Protein AF-A0A6C0K3Q6-F1 (afdb_monomer_lite)

Secondary structure (DSSP, 8-state):
-------TTS-TT--HHHHHHHHHHHHHHHHHHHHHHHHHHHHHTT-TT------SSHHHHHHHHHHHHHHHHH-GGGTTPPPPPP-

pLDDT: mean 81.83, std 16.59, range [34.88, 95.31]

Foldseek 3Di:
DDPPPDPPPQDPPDDPVRVVLQVQLLVLQVVLQVQLVVQLVCVVVVNPVDDHDDDPDVVSVVSNVSSLVSCLVRPVVSVPDDGRDDD

Sequence (87 aa):
MSTSCFPLGIMKGLTYRQLMTYSMAVSTFKRVEAYNARISALRKAGDSSQQYYVFKDSTEEATYTQGQFLLAQNDPAYSNYTPIQKI

Radius of gyration: 14.93 Å; chains: 1; bounding box: 29×32×43 Å

Structure (mmCIF, N/CA/C/O backbone):
data_AF-A0A6C0K3Q6-F1
#
_entry.id   AF-A0A6C0K3Q6-F1
#
loop_
_atom_site.group_PDB
_atom_site.id
_atom_site.type_symbol
_atom_site.label_atom_id
_atom_site.label_alt_id
_atom_site.label_comp_id
_atom_site.label_asym_id
_atom_site.label_entity_id
_atom_site.label_seq_id
_atom_site.pdbx_PDB_ins_code
_atom_site.Cartn_x
_atom_site.Cartn_y
_atom_site.Cartn_z
_atom_site.occupancy
_atom_site.B_iso_or_equiv
_atom_site.auth_seq_id
_atom_site.auth_comp_id
_atom_site.auth_asym_id
_atom_site.auth_atom_id
_atom_site.pdbx_PDB_model_num
ATOM 1 N N . MET A 1 1 ? -11.681 21.079 -15.272 1.00 34.88 1 MET A N 1
ATOM 2 C CA . MET A 1 1 ? -10.256 20.948 -15.645 1.00 34.88 1 MET A CA 1
ATOM 3 C C . MET A 1 1 ? -9.603 20.036 -14.620 1.00 34.88 1 MET A C 1
ATOM 5 O O . MET A 1 1 ? -9.496 20.437 -13.472 1.00 34.88 1 MET A O 1
ATOM 9 N N . SER A 1 2 ? -9.307 18.786 -14.984 1.00 36.59 2 SER A N 1
ATOM 10 C CA . SER A 1 2 ? -8.706 17.810 -14.064 1.00 36.59 2 SER A CA 1
ATOM 11 C C . SER A 1 2 ? -7.187 17.909 -14.185 1.00 36.59 2 SER A C 1
ATOM 13 O O . SER A 1 2 ? -6.624 17.605 -15.234 1.00 36.59 2 SER A O 1
ATOM 15 N N . THR A 1 3 ? -6.542 18.429 -13.146 1.00 46.97 3 THR A N 1
ATOM 16 C CA . THR A 1 3 ? -5.091 18.561 -13.020 1.00 46.97 3 THR A CA 1
ATOM 17 C C . THR A 1 3 ? -4.488 17.176 -12.800 1.00 46.97 3 THR A C 1
ATOM 19 O O . THR A 1 3 ? -4.427 16.665 -11.684 1.00 46.97 3 THR A O 1
ATOM 22 N N . SER A 1 4 ? -4.048 16.548 -13.889 1.00 41.66 4 SER A N 1
ATOM 23 C CA . SER A 1 4 ? -3.240 15.330 -13.874 1.00 41.66 4 SER A CA 1
ATOM 24 C C . SER A 1 4 ? -1.894 15.614 -13.196 1.00 41.66 4 SER A C 1
ATOM 26 O O . SER A 1 4 ? -0.944 16.081 -13.819 1.00 41.66 4 SER A O 1
ATOM 28 N N . CYS A 1 5 ? -1.843 15.364 -11.888 1.00 47.84 5 CYS A N 1
ATOM 29 C CA . CYS A 1 5 ? -0.659 15.471 -11.046 1.00 47.84 5 CYS A CA 1
ATOM 30 C C . CYS A 1 5 ? 0.237 14.240 -11.242 1.00 47.84 5 CYS A C 1
ATOM 32 O O . CYS A 1 5 ? 0.194 13.299 -10.458 1.00 47.84 5 CYS A O 1
ATOM 34 N N . PHE A 1 6 ? 1.037 14.235 -12.306 1.00 49.12 6 PHE A N 1
ATOM 35 C CA . PHE A 1 6 ? 2.238 13.407 -12.386 1.00 49.12 6 PHE A CA 1
ATOM 36 C C . PHE A 1 6 ? 3.321 14.214 -13.107 1.00 49.12 6 PHE A C 1
ATOM 38 O O . PHE A 1 6 ? 3.150 14.521 -14.289 1.00 49.12 6 PHE A O 1
ATOM 45 N N . PRO A 1 7 ? 4.428 14.590 -12.441 1.00 42.84 7 PRO A N 1
ATOM 46 C CA . PRO A 1 7 ? 5.562 15.173 -13.136 1.00 42.84 7 PRO A CA 1
ATOM 47 C C . PRO A 1 7 ? 6.164 14.086 -14.036 1.00 42.84 7 PRO A C 1
ATOM 49 O O . PRO A 1 7 ? 6.901 13.214 -13.585 1.00 42.84 7 PRO A O 1
ATOM 52 N N . LEU A 1 8 ? 5.825 14.148 -15.325 1.00 45.69 8 LEU A N 1
ATOM 53 C CA . LEU A 1 8 ? 6.261 13.280 -16.431 1.00 45.69 8 LEU A CA 1
ATOM 54 C C . LEU A 1 8 ? 7.790 13.289 -16.690 1.00 45.69 8 LEU A C 1
ATOM 56 O 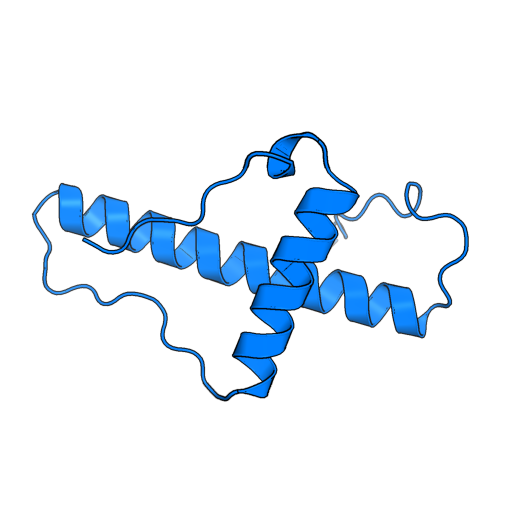O . LEU A 1 8 ? 8.235 12.899 -17.763 1.00 45.69 8 LEU A O 1
ATOM 60 N N . GLY A 1 9 ? 8.611 13.751 -15.743 1.00 42.66 9 GLY A N 1
ATOM 61 C CA . GLY A 1 9 ? 9.997 14.158 -15.992 1.00 42.66 9 GLY A CA 1
ATOM 62 C C . GLY A 1 9 ? 11.102 13.364 -15.294 1.00 42.66 9 GLY A C 1
ATOM 63 O O . GLY A 1 9 ? 12.265 13.636 -15.573 1.00 42.66 9 GLY A O 1
ATOM 64 N N . ILE A 1 10 ? 10.798 12.415 -14.399 1.00 50.59 10 ILE A N 1
ATOM 65 C CA . ILE A 1 10 ? 11.841 11.816 -13.533 1.00 50.59 10 ILE A CA 1
ATOM 66 C C . ILE A 1 10 ? 12.271 10.408 -13.993 1.00 50.59 10 ILE A C 1
ATOM 68 O O . ILE A 1 10 ? 13.395 9.993 -1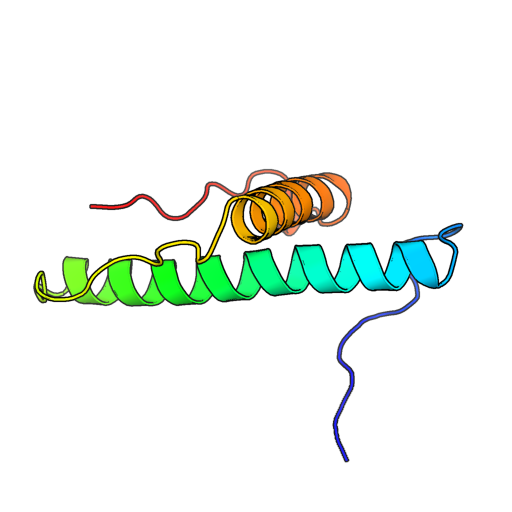3.735 1.00 50.59 10 ILE A O 1
ATOM 72 N N . MET A 1 11 ? 11.452 9.699 -14.777 1.00 51.88 11 MET A N 1
ATOM 73 C CA . MET A 1 11 ? 11.789 8.366 -15.300 1.00 51.88 11 MET A CA 1
ATOM 74 C C . MET A 1 11 ? 12.165 8.415 -16.784 1.00 51.88 11 MET A C 1
ATOM 76 O O . MET A 1 11 ? 11.332 8.189 -17.662 1.00 51.88 11 MET A O 1
ATOM 80 N N . LYS A 1 12 ? 13.428 8.733 -17.087 1.00 47.84 12 LYS A N 1
ATOM 81 C CA . LYS A 1 12 ? 13.941 8.694 -18.467 1.00 47.84 12 LYS A CA 1
ATOM 82 C C . LYS A 1 12 ? 14.010 7.236 -18.954 1.00 47.84 12 LYS A C 1
ATOM 84 O O . LYS A 1 12 ? 14.744 6.443 -18.379 1.00 47.84 12 LYS A O 1
ATOM 89 N N . GLY A 1 13 ? 13.275 6.898 -20.020 1.00 57.38 13 GLY A N 1
ATOM 90 C CA . GLY A 1 13 ? 13.440 5.631 -20.759 1.00 57.38 13 GLY A CA 1
ATOM 91 C C . GLY A 1 13 ? 12.318 4.591 -20.645 1.00 57.38 13 GLY A C 1
ATOM 92 O O . GLY A 1 13 ? 12.461 3.509 -21.208 1.00 57.38 13 GLY A O 1
ATOM 93 N N . LEU A 1 14 ? 11.201 4.883 -19.969 1.00 64.31 14 LEU A N 1
ATOM 94 C CA . LEU A 1 14 ? 10.050 3.973 -19.950 1.00 64.31 14 LEU A CA 1
ATOM 95 C C . LEU A 1 14 ? 9.181 4.142 -21.202 1.00 64.31 14 LEU A C 1
ATOM 97 O O . LEU A 1 14 ? 8.802 5.250 -21.579 1.00 64.31 14 LEU A O 1
ATOM 101 N N . THR A 1 15 ? 8.804 3.024 -21.818 1.00 74.38 15 THR A N 1
ATOM 102 C CA . THR A 1 15 ? 7.730 2.991 -22.818 1.00 74.38 15 THR A CA 1
ATOM 103 C C . THR A 1 15 ? 6.406 3.434 -22.185 1.00 74.38 15 THR A C 1
ATOM 105 O O . THR A 1 15 ? 6.191 3.264 -20.984 1.00 74.38 15 THR A O 1
ATOM 108 N N . TYR A 1 16 ? 5.469 3.951 -22.988 1.00 74.12 16 TYR A N 1
ATOM 109 C CA . TYR A 1 16 ? 4.148 4.388 -22.506 1.00 74.12 16 TYR A CA 1
ATOM 110 C C . TYR A 1 16 ? 3.430 3.316 -21.664 1.00 74.12 16 TYR A C 1
ATOM 112 O O . TYR A 1 16 ? 2.846 3.613 -20.623 1.00 74.12 16 TYR A O 1
ATOM 120 N N . ARG A 1 17 ? 3.546 2.043 -22.065 1.00 72.75 17 ARG A N 1
ATOM 121 C CA . ARG A 1 17 ? 2.983 0.907 -21.326 1.00 72.75 17 ARG A CA 1
ATOM 122 C C . ARG A 1 17 ? 3.620 0.744 -19.945 1.00 72.75 17 ARG A C 1
ATOM 124 O O . ARG A 1 17 ? 2.905 0.535 -18.973 1.00 72.75 17 ARG A O 1
ATOM 131 N N . GLN A 1 18 ? 4.941 0.879 -19.847 1.00 71.50 18 GLN A N 1
ATOM 132 C CA . GLN A 1 18 ? 5.646 0.812 -18.566 1.00 71.50 18 GLN A CA 1
ATOM 133 C C . GLN A 1 18 ? 5.302 2.002 -17.664 1.00 71.50 18 GLN A C 1
ATOM 135 O O . GLN A 1 18 ? 5.149 1.815 -16.461 1.00 71.50 18 GLN A O 1
ATOM 140 N N . LEU A 1 19 ? 5.115 3.199 -18.231 1.00 78.88 19 LEU A N 1
ATOM 141 C CA . LEU A 1 19 ? 4.660 4.370 -17.479 1.00 78.88 19 LEU A CA 1
ATOM 142 C C . LEU A 1 19 ? 3.244 4.171 -16.919 1.00 78.88 19 LEU A C 1
ATOM 144 O O . LEU A 1 19 ? 2.987 4.510 -15.765 1.00 78.88 19 LEU A O 1
ATOM 148 N N . MET A 1 20 ? 2.331 3.592 -17.703 1.00 80.44 20 MET A N 1
ATOM 149 C CA . MET A 1 20 ? 0.991 3.251 -17.221 1.00 80.44 20 MET A CA 1
ATOM 150 C C . MET A 1 20 ? 1.036 2.227 -16.086 1.00 80.44 20 MET A C 1
ATOM 152 O O . MET A 1 20 ? 0.411 2.445 -15.050 1.00 80.44 20 MET A O 1
ATOM 156 N N . THR A 1 21 ? 1.803 1.145 -16.247 1.00 80.50 21 THR A N 1
ATOM 157 C CA . THR A 1 21 ? 1.979 0.135 -15.194 1.00 80.50 21 THR A CA 1
ATOM 158 C C . THR A 1 21 ? 2.588 0.748 -13.933 1.00 80.50 21 THR A C 1
ATOM 160 O O . THR A 1 21 ? 2.094 0.496 -12.837 1.00 80.50 21 THR A O 1
ATOM 163 N N . TYR A 1 22 ? 3.593 1.616 -14.082 1.00 83.38 22 TYR A N 1
ATOM 164 C CA . TYR A 1 22 ? 4.184 2.365 -12.975 1.00 83.38 22 TYR A CA 1
ATOM 165 C C . TYR A 1 22 ? 3.139 3.220 -12.249 1.00 83.38 22 TYR A C 1
ATOM 167 O O . TYR A 1 22 ? 2.979 3.116 -11.035 1.00 83.38 22 TYR A O 1
ATOM 175 N N . SER A 1 23 ? 2.391 4.039 -12.993 1.00 86.44 23 SER A N 1
ATOM 176 C CA . SER A 1 23 ? 1.386 4.941 -12.426 1.00 86.44 23 SER A CA 1
ATOM 177 C C . SER A 1 23 ? 0.281 4.172 -11.698 1.00 86.44 23 SER A C 1
ATOM 179 O O . SER A 1 23 ? -0.087 4.540 -10.582 1.00 86.44 23 SER A O 1
ATOM 181 N N . MET A 1 24 ? -0.191 3.060 -12.272 1.00 89.88 24 MET A N 1
ATOM 182 C CA . MET A 1 24 ? -1.170 2.176 -11.634 1.00 89.88 24 MET A CA 1
ATOM 183 C C . MET A 1 24 ? -0.644 1.564 -10.335 1.00 89.88 24 MET A C 1
ATOM 185 O O . MET A 1 24 ? -1.349 1.586 -9.325 1.00 89.88 24 MET A O 1
ATOM 189 N N . ALA A 1 25 ? 0.585 1.047 -10.340 1.00 90.75 25 ALA A N 1
ATOM 190 C CA . ALA A 1 25 ? 1.200 0.440 -9.164 1.00 90.75 25 ALA A CA 1
ATOM 191 C C . ALA A 1 25 ? 1.361 1.462 -8.029 1.00 90.75 25 ALA A C 1
ATOM 193 O O . ALA A 1 25 ? 0.885 1.249 -6.912 1.00 90.75 25 ALA A O 1
ATOM 194 N N . VAL A 1 26 ? 1.931 2.630 -8.335 1.00 90.88 26 VAL A N 1
ATOM 195 C CA . VAL A 1 26 ? 2.104 3.730 -7.374 1.00 90.88 26 VAL A CA 1
ATOM 196 C C . VAL A 1 26 ? 0.762 4.243 -6.849 1.00 90.88 26 VAL A C 1
ATOM 198 O O . VAL A 1 26 ? 0.625 4.507 -5.653 1.00 90.88 26 VAL A O 1
ATOM 201 N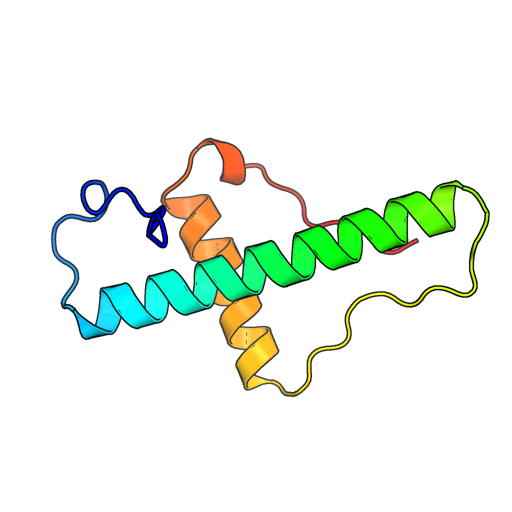 N . SER A 1 27 ? -0.242 4.376 -7.718 1.00 92.31 27 SER A N 1
ATOM 202 C CA . SER A 1 27 ? -1.588 4.798 -7.320 1.00 92.31 27 SER A CA 1
ATOM 203 C C . SER A 1 27 ? -2.243 3.783 -6.381 1.00 92.31 27 SER A C 1
ATOM 205 O O . SER A 1 27 ? -2.785 4.169 -5.344 1.00 92.31 27 SER A O 1
ATOM 207 N N . THR A 1 28 ? -2.126 2.488 -6.693 1.00 93.50 28 THR A N 1
ATOM 208 C CA . THR A 1 28 ? -2.656 1.394 -5.865 1.00 93.50 28 THR A CA 1
ATOM 209 C C . THR A 1 28 ? -2.031 1.417 -4.478 1.00 93.50 28 THR A C 1
ATOM 211 O O . THR A 1 28 ? -2.760 1.433 -3.486 1.00 93.50 28 THR A O 1
ATOM 214 N N . PHE A 1 29 ? -0.702 1.519 -4.403 1.00 94.06 29 PHE A N 1
ATOM 215 C CA . PHE A 1 29 ? 0.015 1.637 -3.138 1.00 94.06 29 PHE A CA 1
ATOM 216 C C . PHE A 1 29 ? -0.464 2.833 -2.307 1.00 94.06 29 PHE A C 1
ATOM 218 O O . PHE A 1 29 ? -0.913 2.661 -1.175 1.00 94.06 29 PHE A O 1
ATOM 225 N N . LYS A 1 30 ? -0.457 4.043 -2.885 1.00 91.88 30 LYS A N 1
ATOM 226 C CA . LYS A 1 30 ? -0.861 5.267 -2.173 1.00 91.88 30 LYS A CA 1
ATOM 227 C C . LYS A 1 30 ? -2.307 5.207 -1.686 1.00 91.88 30 LYS A C 1
ATOM 229 O O . LYS A 1 30 ? -2.593 5.649 -0.576 1.00 91.88 30 LYS A O 1
ATOM 234 N N . ARG A 1 31 ? -3.219 4.654 -2.491 1.00 94.94 31 ARG A N 1
ATOM 235 C CA . ARG A 1 31 ? -4.630 4.485 -2.118 1.00 94.94 31 ARG A CA 1
ATOM 236 C C . ARG A 1 31 ? -4.779 3.559 -0.909 1.00 94.94 31 ARG A C 1
ATOM 238 O O . ARG A 1 31 ? -5.508 3.897 0.021 1.00 94.94 31 ARG A O 1
ATOM 245 N N . VAL A 1 32 ? -4.097 2.414 -0.923 1.00 95.06 32 VAL A N 1
ATOM 246 C CA . VAL A 1 32 ? -4.159 1.423 0.162 1.00 95.06 32 VAL A CA 1
ATOM 247 C C . VAL A 1 32 ? -3.514 1.965 1.437 1.00 95.06 32 VAL A C 1
ATOM 249 O O . VAL A 1 32 ? -4.122 1.872 2.501 1.00 95.06 32 VAL A O 1
ATOM 252 N N . GLU A 1 33 ? -2.347 2.608 1.342 1.00 94.31 33 GLU A N 1
ATOM 253 C CA . GLU A 1 33 ? -1.690 3.207 2.510 1.00 94.31 33 GLU A CA 1
ATOM 254 C C . GLU A 1 33 ? -2.509 4.353 3.109 1.00 94.31 33 GLU A C 1
ATOM 256 O O . GLU A 1 33 ? -2.654 4.422 4.326 1.00 94.31 33 GLU A O 1
ATOM 261 N N . ALA A 1 34 ? -3.119 5.214 2.287 1.00 93.69 34 ALA A N 1
ATOM 262 C CA . ALA A 1 34 ? -3.992 6.276 2.784 1.00 93.69 34 ALA A CA 1
ATOM 263 C C . ALA A 1 34 ? -5.221 5.715 3.519 1.00 93.69 34 ALA A C 1
ATOM 265 O O . ALA A 1 34 ? -5.605 6.227 4.575 1.00 93.69 34 ALA A O 1
ATOM 266 N N . TYR A 1 35 ? -5.817 4.639 2.994 1.00 95.25 35 TYR A N 1
ATOM 267 C CA . TYR A 1 35 ? -6.909 3.944 3.670 1.00 95.25 35 TYR A CA 1
ATOM 268 C C . TYR A 1 35 ? -6.437 3.357 5.006 1.00 95.25 35 TYR A C 1
ATOM 270 O O . TYR A 1 35 ? -7.019 3.652 6.049 1.00 95.25 35 TYR A O 1
ATOM 278 N N . ASN A 1 36 ? -5.343 2.590 5.003 1.00 95.25 36 ASN A N 1
ATOM 279 C CA . ASN A 1 36 ? -4.795 1.971 6.209 1.00 95.25 36 ASN A CA 1
ATOM 280 C C . ASN A 1 36 ? -4.388 3.011 7.262 1.00 95.25 36 ASN A C 1
ATOM 282 O O . ASN A 1 36 ? -4.624 2.790 8.449 1.00 95.25 36 ASN A O 1
ATOM 286 N N . ALA A 1 37 ? -3.840 4.158 6.852 1.00 93.81 37 ALA A N 1
ATOM 287 C CA . ALA A 1 37 ? -3.500 5.262 7.745 1.00 93.81 37 ALA A CA 1
ATOM 288 C C . ALA A 1 37 ? -4.745 5.830 8.439 1.00 93.81 37 ALA A C 1
ATOM 290 O O . ALA A 1 37 ? -4.734 6.043 9.653 1.00 93.81 37 ALA A O 1
ATOM 291 N N . ARG A 1 38 ? -5.846 6.008 7.696 1.00 94.38 38 ARG A N 1
ATOM 292 C CA . ARG A 1 38 ? -7.128 6.445 8.263 1.00 94.38 38 ARG A CA 1
ATOM 293 C C . ARG A 1 38 ? -7.675 5.428 9.263 1.00 94.38 38 ARG A C 1
ATOM 295 O O . ARG A 1 38 ? -8.093 5.821 10.348 1.00 94.38 38 ARG A O 1
ATOM 302 N N . ILE A 1 39 ? -7.644 4.139 8.927 1.00 95.31 39 ILE A N 1
ATOM 303 C CA . ILE A 1 39 ? -8.107 3.084 9.839 1.00 95.31 39 ILE A CA 1
ATOM 304 C C . ILE A 1 39 ? -7.228 3.014 11.089 1.00 95.31 39 ILE A C 1
ATOM 306 O O . ILE A 1 39 ? -7.753 2.938 12.194 1.00 95.31 39 ILE A O 1
ATOM 310 N N . SER A 1 40 ? -5.906 3.117 10.941 1.00 94.56 40 SER A N 1
ATOM 311 C CA . SER A 1 40 ? -4.980 3.178 12.076 1.00 94.56 40 SER A CA 1
ATOM 312 C C . SER A 1 40 ? -5.307 4.356 12.997 1.00 94.56 40 SER A C 1
ATOM 314 O O . SER A 1 40 ? -5.360 4.177 14.210 1.00 94.56 40 SER A O 1
ATOM 316 N N . ALA A 1 41 ? -5.590 5.541 12.447 1.00 93.25 41 ALA A N 1
ATOM 317 C CA . ALA A 1 41 ? -5.991 6.704 13.238 1.00 93.25 41 ALA A CA 1
ATOM 318 C C . ALA A 1 41 ? -7.320 6.481 13.984 1.00 93.25 41 ALA A C 1
ATOM 320 O O . ALA A 1 41 ? -7.404 6.797 15.168 1.00 93.25 41 ALA A O 1
ATOM 321 N N . LEU A 1 42 ? -8.327 5.891 13.329 1.00 93.56 42 LEU A N 1
ATOM 322 C CA . LEU A 1 42 ? -9.622 5.575 13.950 1.00 93.56 42 LEU A CA 1
ATOM 323 C C . LEU A 1 42 ? -9.483 4.537 15.072 1.00 93.56 42 LEU A C 1
ATOM 325 O O . LEU A 1 42 ? -10.007 4.737 16.166 1.00 93.56 42 LEU A O 1
ATOM 329 N N . ARG A 1 43 ? -8.694 3.482 14.847 1.00 93.75 43 ARG A N 1
ATOM 330 C CA . ARG A 1 43 ? -8.426 2.445 15.855 1.00 93.75 43 ARG A CA 1
ATOM 331 C C . ARG A 1 43 ? -7.629 2.992 17.038 1.00 93.75 43 ARG A C 1
ATOM 333 O O . ARG A 1 43 ? -7.955 2.682 18.178 1.00 93.75 43 ARG A O 1
ATOM 340 N N . LYS A 1 44 ? -6.654 3.878 16.796 1.00 91.50 44 LYS A N 1
ATOM 341 C CA . LYS A 1 44 ? -5.941 4.616 17.859 1.00 91.50 44 LYS A CA 1
ATOM 342 C C . LYS A 1 44 ? -6.860 5.549 18.650 1.00 91.50 44 LYS A C 1
ATOM 344 O O . LYS A 1 44 ? -6.615 5.765 19.830 1.00 91.50 44 LYS A O 1
ATOM 349 N N . ALA A 1 45 ? -7.906 6.079 18.019 1.00 93.31 45 ALA A N 1
ATOM 350 C CA . ALA A 1 45 ? -8.935 6.879 18.680 1.00 93.31 45 ALA A CA 1
ATOM 351 C C . ALA A 1 45 ? -9.973 6.033 19.448 1.00 93.31 45 ALA A C 1
ATOM 353 O O . ALA A 1 45 ? -10.855 6.598 20.089 1.00 93.31 45 ALA A O 1
ATOM 354 N N . GLY A 1 46 ? -9.869 4.698 19.407 1.00 92.50 46 GLY A N 1
ATOM 355 C CA . GLY A 1 46 ? -10.741 3.773 20.135 1.00 92.50 46 GLY A CA 1
ATOM 356 C C . GLY A 1 46 ? -11.848 3.126 19.298 1.00 92.50 46 GLY A C 1
ATOM 357 O O . GLY A 1 46 ? -12.571 2.284 19.823 1.00 92.50 46 GLY A O 1
ATOM 358 N N . ASP A 1 47 ? -11.97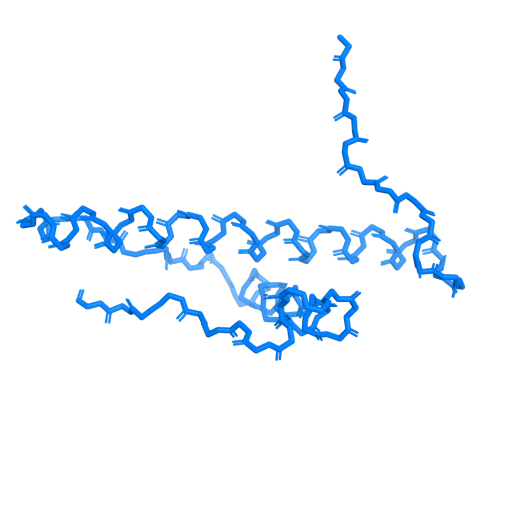5 3.452 18.007 1.00 92.56 47 ASP A N 1
ATOM 359 C CA . ASP A 1 47 ? -12.925 2.782 17.111 1.00 92.56 47 ASP A CA 1
ATOM 360 C C . ASP A 1 47 ? -12.296 1.522 16.493 1.00 92.56 47 ASP A C 1
ATOM 362 O O . ASP A 1 47 ? -11.710 1.543 15.406 1.00 92.56 47 ASP A O 1
ATOM 366 N N . SER A 1 48 ? -12.413 0.403 17.209 1.00 89.06 48 SER A N 1
ATOM 367 C CA . SER A 1 48 ? -11.915 -0.910 16.780 1.00 89.06 48 SER A CA 1
ATOM 368 C C . SER A 1 48 ? -12.814 -1.619 15.761 1.00 89.06 48 SER A C 1
ATOM 370 O O . SER A 1 48 ? -12.419 -2.662 15.233 1.00 89.06 48 SER A O 1
ATOM 372 N N . SER A 1 49 ? -13.995 -1.066 15.451 1.00 91.81 49 SER A N 1
ATOM 373 C CA . SER A 1 49 ? -14.932 -1.663 14.487 1.00 91.81 49 SER A CA 1
ATOM 374 C C . SER A 1 49 ? -14.430 -1.566 13.042 1.00 91.81 49 SER A C 1
ATOM 376 O O . SER A 1 49 ? -14.810 -2.363 12.183 1.00 91.81 49 SER A O 1
ATOM 378 N N . GLN A 1 50 ? -13.531 -0.616 12.780 1.00 90.88 50 GLN A N 1
ATOM 379 C CA . GLN A 1 50 ? -12.975 -0.375 11.460 1.00 90.88 50 GLN A CA 1
ATOM 380 C C . GLN A 1 50 ? -11.931 -1.430 11.077 1.00 90.88 50 GLN A C 1
ATOM 382 O O . GLN A 1 50 ? -11.007 -1.753 11.836 1.00 90.88 50 GLN A O 1
ATOM 387 N N . GLN A 1 51 ? -12.043 -1.931 9.850 1.00 94.06 51 GLN A N 1
ATOM 388 C CA . GLN A 1 51 ? -11.151 -2.947 9.302 1.00 94.06 51 GLN A CA 1
ATOM 389 C C . GLN A 1 51 ? -10.167 -2.345 8.303 1.00 94.06 51 GLN A C 1
ATOM 391 O O . GLN A 1 51 ? -10.514 -1.465 7.512 1.00 94.06 51 GLN A O 1
ATOM 396 N N . TYR A 1 52 ? -8.930 -2.840 8.342 1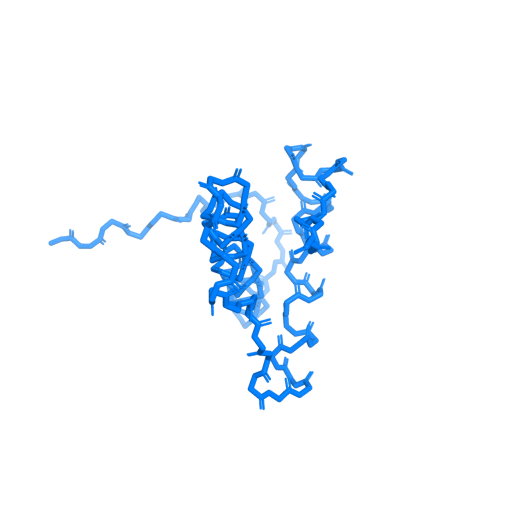.00 94.25 52 TYR A N 1
ATOM 397 C CA . TYR A 1 52 ? -7.894 -2.490 7.375 1.00 94.25 52 TYR A CA 1
ATOM 398 C C . TYR A 1 52 ? -8.263 -2.948 5.967 1.00 94.25 52 TYR A C 1
ATOM 400 O O . TYR A 1 52 ? -9.116 -3.814 5.784 1.00 94.25 52 TYR A O 1
ATOM 408 N N . TYR A 1 53 ? -7.590 -2.372 4.972 1.00 95.19 53 TYR A N 1
ATOM 409 C CA . TYR A 1 53 ? -7.825 -2.734 3.583 1.00 95.19 53 TYR A CA 1
ATOM 410 C C . TYR A 1 53 ? -7.561 -4.228 3.358 1.00 95.19 53 TYR A C 1
ATOM 412 O O . TYR A 1 53 ? -6.541 -4.765 3.812 1.00 95.19 53 TYR A O 1
ATOM 420 N N . VAL A 1 54 ? -8.478 -4.870 2.636 1.00 95.06 54 VAL A N 1
ATOM 421 C CA . VAL A 1 54 ? -8.368 -6.250 2.162 1.00 95.06 54 VAL A CA 1
ATOM 422 C C . VAL A 1 54 ? -8.249 -6.194 0.647 1.00 95.06 54 VAL A C 1
ATOM 424 O O . VAL A 1 54 ? -9.080 -5.569 -0.011 1.00 95.06 54 VAL A O 1
ATOM 427 N N . PHE A 1 55 ? -7.205 -6.818 0.105 1.00 94.06 55 PHE A N 1
ATOM 428 C CA . PHE A 1 55 ? -7.016 -6.896 -1.338 1.00 94.06 55 PHE A CA 1
ATOM 429 C C . PHE A 1 55 ? -8.128 -7.723 -1.973 1.00 94.06 55 PHE A C 1
ATOM 431 O O . PHE A 1 55 ? -8.536 -8.757 -1.442 1.00 94.06 55 PHE A O 1
ATOM 438 N N . LYS A 1 56 ? -8.608 -7.265 -3.125 1.00 92.25 56 LYS A N 1
ATOM 439 C CA . LYS A 1 56 ? -9.623 -7.957 -3.914 1.00 92.25 56 LYS A CA 1
ATOM 440 C C . LYS A 1 56 ? -9.115 -9.308 -4.412 1.00 92.25 56 LYS A C 1
ATOM 442 O O . LYS A 1 56 ? -9.864 -10.281 -4.434 1.00 92.25 56 LYS A O 1
ATOM 447 N N . ASP A 1 57 ? -7.865 -9.337 -4.858 1.00 94.94 57 ASP A N 1
ATOM 448 C CA . ASP A 1 57 ? -7.206 -10.501 -5.431 1.00 94.94 57 ASP A CA 1
ATOM 449 C C . ASP A 1 57 ? -5.675 -10.375 -5.319 1.00 94.94 57 ASP A C 1
ATOM 451 O O . ASP A 1 57 ? -5.132 -9.332 -4.941 1.00 94.94 57 ASP A O 1
ATOM 455 N N . SER A 1 58 ? -4.971 -11.454 -5.667 1.00 94.06 58 SER A N 1
ATOM 456 C CA . SER A 1 58 ? -3.505 -11.506 -5.655 1.00 94.06 58 SER A CA 1
ATOM 457 C C . SER A 1 58 ? -2.851 -10.568 -6.675 1.00 94.06 58 SER A C 1
ATOM 459 O O . SER A 1 58 ? -1.686 -10.206 -6.519 1.00 94.06 58 SER A O 1
ATOM 461 N N . THR A 1 59 ? -3.576 -10.149 -7.718 1.00 93.69 59 THR A N 1
ATOM 462 C CA . THR A 1 59 ? -3.050 -9.203 -8.713 1.00 93.69 59 THR A CA 1
ATOM 463 C C . THR A 1 59 ? -2.983 -7.801 -8.122 1.00 93.69 59 THR A C 1
ATOM 465 O O . THR A 1 59 ? -1.996 -7.091 -8.321 1.00 93.69 59 THR A O 1
ATOM 468 N N . GLU A 1 60 ? -4.002 -7.398 -7.365 1.00 92.50 60 GLU A N 1
ATOM 469 C CA . GLU A 1 60 ? -4.007 -6.128 -6.644 1.00 92.50 60 GLU A CA 1
ATOM 470 C C . GLU A 1 60 ? -2.920 -6.089 -5.564 1.00 92.50 60 GLU A C 1
ATOM 472 O O . GLU A 1 60 ? -2.212 -5.088 -5.455 1.00 92.50 60 GLU A O 1
ATOM 477 N N . GLU A 1 61 ? -2.730 -7.187 -4.829 1.00 93.19 61 GLU A N 1
ATOM 478 C CA . GLU A 1 61 ? -1.642 -7.319 -3.854 1.00 93.19 61 GLU A CA 1
ATOM 479 C C . GLU A 1 61 ? -0.265 -7.180 -4.523 1.00 93.19 61 GLU A C 1
ATOM 481 O O . GLU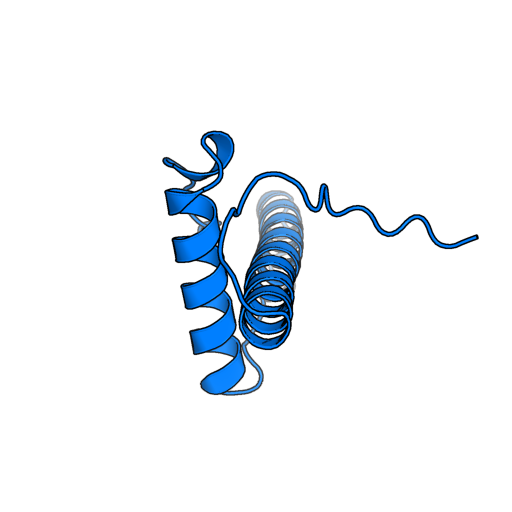 A 1 61 ? 0.550 -6.357 -4.104 1.00 93.19 61 GLU A O 1
ATOM 486 N N . ALA A 1 62 ? -0.026 -7.891 -5.630 1.00 93.38 62 ALA A N 1
ATOM 487 C CA . ALA A 1 62 ? 1.219 -7.761 -6.386 1.00 93.38 62 ALA A CA 1
ATOM 488 C C . ALA A 1 62 ? 1.431 -6.329 -6.909 1.00 93.38 62 ALA A C 1
ATOM 490 O O . ALA A 1 62 ? 2.543 -5.801 -6.862 1.00 93.38 62 ALA A O 1
ATOM 491 N N . THR A 1 63 ? 0.358 -5.673 -7.363 1.00 93.12 63 THR A N 1
ATOM 492 C CA . THR A 1 63 ? 0.385 -4.282 -7.842 1.00 93.12 63 THR A CA 1
ATOM 493 C C . THR A 1 63 ? 0.712 -3.304 -6.709 1.00 93.12 63 THR A C 1
ATOM 495 O O . THR A 1 63 ? 1.478 -2.359 -6.908 1.00 93.12 63 THR A O 1
ATOM 498 N N . TYR A 1 64 ? 0.182 -3.544 -5.507 1.00 93.88 64 TYR A N 1
ATOM 499 C CA . TYR A 1 64 ? 0.518 -2.794 -4.298 1.00 93.88 64 TYR A CA 1
ATOM 500 C C . TYR A 1 64 ? 2.006 -2.933 -3.949 1.00 93.88 64 TYR A C 1
ATOM 502 O O . TYR A 1 64 ? 2.694 -1.920 -3.802 1.00 93.88 64 TYR A O 1
ATOM 510 N N . THR A 1 65 ? 2.526 -4.163 -3.885 1.00 91.94 65 THR A N 1
ATOM 511 C CA . THR A 1 65 ? 3.940 -4.426 -3.569 1.00 91.94 65 THR A CA 1
ATOM 512 C C . THR A 1 65 ? 4.868 -3.825 -4.622 1.00 91.94 65 THR A C 1
ATOM 514 O O . THR A 1 65 ? 5.886 -3.215 -4.290 1.00 91.94 65 THR A O 1
ATOM 517 N N . GLN A 1 66 ? 4.498 -3.925 -5.902 1.00 90.38 66 GLN A N 1
ATOM 518 C CA . GLN A 1 66 ? 5.238 -3.284 -6.983 1.00 90.38 66 GLN A CA 1
ATOM 519 C C . GLN A 1 66 ? 5.259 -1.759 -6.809 1.00 90.38 66 GLN A C 1
ATOM 521 O O . GLN A 1 66 ? 6.309 -1.142 -6.970 1.00 90.38 66 GLN A O 1
ATOM 526 N N . GLY A 1 67 ? 4.131 -1.147 -6.440 1.00 90.06 67 GLY A N 1
ATOM 527 C CA . GLY A 1 67 ? 4.038 0.288 -6.176 1.00 90.06 67 GLY A CA 1
ATOM 528 C C . GLY A 1 67 ? 4.938 0.746 -5.031 1.00 90.06 67 GLY A C 1
ATOM 529 O O . GLY A 1 67 ? 5.624 1.760 -5.166 1.00 90.06 67 GLY A O 1
ATOM 530 N N . GLN A 1 68 ? 4.988 -0.031 -3.945 1.00 90.00 68 GLN A N 1
ATOM 531 C CA . GLN A 1 68 ? 5.889 0.208 -2.816 1.00 90.00 68 GLN A CA 1
ATOM 532 C C . GLN A 1 68 ? 7.353 0.210 -3.265 1.00 90.00 68 GLN A C 1
ATOM 534 O O . GLN A 1 68 ? 8.090 1.158 -2.992 1.00 90.00 68 GLN A O 1
ATOM 539 N N . PHE A 1 69 ? 7.769 -0.836 -3.981 1.00 87.06 69 PHE A N 1
ATOM 540 C CA . PHE A 1 69 ? 9.143 -0.986 -4.454 1.00 87.06 69 PHE A CA 1
ATOM 541 C C . PHE A 1 69 ? 9.545 0.146 -5.405 1.00 87.06 69 PHE A C 1
ATOM 543 O O . PHE A 1 69 ? 10.607 0.750 -5.267 1.00 87.06 69 PHE A O 1
ATOM 550 N N . LEU A 1 70 ? 8.658 0.478 -6.341 1.00 86.75 70 LEU A N 1
ATOM 551 C CA . LEU A 1 70 ? 8.859 1.550 -7.305 1.00 86.75 70 LEU A CA 1
ATOM 552 C C . LEU A 1 70 ? 9.011 2.921 -6.637 1.00 86.75 70 LEU A C 1
ATOM 554 O O . LEU A 1 70 ? 9.839 3.716 -7.083 1.00 86.75 70 LEU A O 1
ATOM 558 N N . LEU A 1 71 ? 8.247 3.203 -5.580 1.00 85.25 71 LEU A N 1
ATOM 559 C CA . LEU A 1 71 ? 8.410 4.430 -4.801 1.00 85.25 71 LEU A CA 1
ATOM 560 C C . LEU A 1 71 ? 9.716 4.425 -4.010 1.00 85.25 71 LEU A C 1
ATOM 562 O O . LEU A 1 71 ? 10.448 5.402 -4.087 1.00 85.25 71 LEU A O 1
ATOM 566 N N . ALA A 1 72 ? 10.054 3.331 -3.326 1.00 83.88 72 ALA A N 1
ATOM 567 C CA . ALA A 1 72 ? 11.298 3.235 -2.561 1.00 83.88 72 ALA A CA 1
ATOM 568 C C . ALA A 1 72 ? 12.550 3.447 -3.434 1.00 83.88 72 ALA A C 1
ATOM 570 O O . ALA A 1 72 ? 13.525 4.045 -2.987 1.00 83.88 72 ALA A O 1
ATOM 571 N N . GLN A 1 73 ? 12.511 2.990 -4.690 1.00 81.81 73 GLN A N 1
ATOM 572 C CA . GLN A 1 73 ? 13.610 3.171 -5.639 1.00 81.81 73 GLN A CA 1
ATOM 573 C C . GLN A 1 73 ? 13.725 4.587 -6.211 1.00 81.81 73 GLN A C 1
ATOM 575 O O . GLN A 1 73 ? 14.830 5.026 -6.513 1.00 81.81 73 GLN A O 1
ATOM 580 N N . ASN A 1 74 ? 12.600 5.269 -6.438 1.00 80.50 74 ASN A N 1
ATOM 581 C CA . ASN A 1 74 ? 12.570 6.473 -7.278 1.00 80.50 74 ASN A CA 1
ATOM 582 C C . ASN A 1 74 ? 12.183 7.748 -6.526 1.00 80.50 74 ASN A C 1
ATOM 584 O O . ASN A 1 74 ? 12.358 8.841 -7.060 1.00 80.50 74 ASN A O 1
ATOM 588 N N . ASP A 1 75 ? 11.659 7.624 -5.309 1.00 77.25 75 ASP A N 1
ATOM 589 C CA . ASP A 1 75 ? 11.261 8.740 -4.463 1.00 77.25 75 ASP A CA 1
ATOM 590 C C . ASP A 1 75 ? 12.018 8.665 -3.122 1.00 77.25 75 ASP A C 1
ATOM 592 O O . ASP A 1 75 ? 11.756 7.773 -2.307 1.00 77.25 75 ASP A O 1
ATOM 596 N N . PRO A 1 76 ? 12.948 9.601 -2.851 1.00 77.81 76 PRO A N 1
ATOM 597 C CA . PRO A 1 76 ? 13.695 9.640 -1.597 1.00 77.81 76 PRO A CA 1
ATOM 598 C C . PRO A 1 76 ? 12.802 9.680 -0.355 1.00 77.81 76 PRO A C 1
ATOM 600 O O . PRO A 1 76 ? 13.184 9.124 0.674 1.00 77.81 76 PRO A O 1
ATOM 603 N N . ALA A 1 77 ? 11.604 10.270 -0.444 1.00 80.12 77 ALA A N 1
ATOM 604 C CA . ALA A 1 77 ? 10.657 10.299 0.669 1.00 80.12 77 ALA A CA 1
ATOM 605 C C . ALA A 1 77 ? 10.164 8.894 1.056 1.00 80.12 77 ALA A C 1
ATOM 607 O O . ALA A 1 77 ? 9.760 8.678 2.198 1.00 80.12 77 ALA A O 1
ATOM 608 N N . TYR A 1 78 ? 10.227 7.938 0.124 1.00 81.94 78 TYR A N 1
ATOM 609 C CA . TYR A 1 78 ? 9.793 6.558 0.326 1.00 81.94 78 TYR A CA 1
ATOM 610 C C . TYR A 1 78 ? 10.939 5.566 0.536 1.00 81.94 78 TYR A C 1
ATOM 612 O O . TYR A 1 78 ? 10.678 4.409 0.857 1.00 81.94 78 TYR A O 1
ATOM 620 N N . SER A 1 79 ? 12.196 6.005 0.424 1.00 78.00 79 SER A N 1
ATOM 621 C CA . SER A 1 79 ? 13.383 5.152 0.609 1.00 78.00 79 SER A CA 1
ATOM 622 C C . SER A 1 79 ? 13.422 4.432 1.965 1.00 78.00 79 SER A C 1
ATOM 624 O O . SER A 1 79 ? 13.849 3.285 2.038 1.00 78.00 79 SER A O 1
ATOM 626 N N . ASN A 1 80 ? 12.913 5.076 3.020 1.00 79.88 80 ASN A N 1
ATOM 627 C CA . ASN A 1 80 ? 12.810 4.524 4.376 1.00 79.88 80 ASN A CA 1
ATOM 628 C C . ASN A 1 80 ? 11.352 4.383 4.844 1.00 79.88 80 ASN A C 1
ATOM 630 O O . ASN A 1 80 ? 11.077 4.318 6.045 1.00 79.88 80 ASN A O 1
ATOM 634 N N . TYR A 1 81 ? 10.394 4.398 3.913 1.00 81.31 81 TYR A N 1
ATOM 635 C CA . TYR A 1 81 ? 8.986 4.322 4.276 1.00 81.31 81 TYR A CA 1
ATOM 636 C C . TYR A 1 81 ? 8.657 2.952 4.860 1.00 81.31 81 TYR A C 1
ATOM 638 O O . TYR A 1 81 ? 8.823 1.918 4.212 1.00 81.31 81 TYR A O 1
ATOM 646 N N . THR A 1 82 ? 8.149 2.961 6.089 1.00 83.25 82 THR A N 1
ATOM 647 C CA . THR A 1 82 ? 7.609 1.766 6.732 1.00 83.25 82 THR A CA 1
ATOM 648 C C . THR A 1 82 ? 6.094 1.752 6.524 1.00 83.25 82 THR A C 1
ATOM 650 O O . THR A 1 82 ? 5.442 2.721 6.923 1.00 83.25 82 THR A O 1
ATOM 653 N N . PRO A 1 83 ? 5.524 0.692 5.920 1.00 84.94 83 PRO A N 1
ATOM 654 C CA . PRO A 1 83 ? 4.080 0.562 5.758 1.00 84.94 83 PRO A CA 1
ATOM 655 C C . PRO A 1 83 ? 3.316 0.680 7.076 1.00 84.94 83 PRO A C 1
ATOM 657 O O . PRO A 1 83 ? 3.831 0.329 8.144 1.00 84.94 83 PRO A O 1
ATOM 660 N N . ILE A 1 84 ? 2.067 1.149 7.000 1.00 88.88 84 ILE A N 1
ATOM 661 C CA . ILE A 1 84 ? 1.216 1.325 8.181 1.00 88.88 84 ILE A CA 1
ATOM 662 C C . ILE A 1 84 ? 1.067 0.004 8.944 1.00 88.88 84 ILE A C 1
ATOM 664 O O . ILE A 1 84 ? 0.515 -0.978 8.442 1.00 88.88 84 ILE A O 1
ATOM 668 N N . GLN A 1 85 ? 1.506 0.007 10.204 1.00 83.94 85 GLN A N 1
ATOM 669 C CA . GLN A 1 85 ? 1.326 -1.128 11.102 1.00 83.94 85 GLN A CA 1
ATOM 670 C C . GLN A 1 85 ? -0.154 -1.303 11.451 1.00 83.94 85 GLN A C 1
ATOM 672 O O . GLN A 1 85 ? -0.836 -0.365 11.883 1.00 83.94 85 GLN A O 1
ATOM 677 N N . LYS A 1 86 ? -0.643 -2.528 11.250 1.00 84.94 86 LYS A N 1
ATOM 678 C CA . LYS A 1 86 ? -1.997 -2.929 11.616 1.00 84.94 86 LYS A CA 1
ATOM 679 C C . LYS A 1 86 ? -2.016 -3.257 13.112 1.00 84.94 86 LYS A C 1
ATOM 681 O O . LYS A 1 86 ? -1.260 -4.126 13.535 1.00 84.94 86 LYS A O 1
ATOM 686 N N . ILE A 1 87 ? -2.831 -2.537 13.885 1.00 80.88 87 ILE A N 1
ATOM 687 C CA . ILE A 1 87 ? -2.980 -2.693 15.347 1.00 80.88 87 ILE A CA 1
ATOM 688 C C . ILE A 1 87 ? -4.374 -3.170 15.704 1.00 80.88 87 ILE A C 1
ATOM 690 O O . ILE A 1 87 ? -5.308 -2.792 14.970 1.00 80.88 87 ILE A O 1
#

Organism: NCBI:txid1070528